Protein AF-A0AAD6MNW0-F1 (afdb_monomer)

Nearest PDB structures (foldseek):
  6gsn-assembly1_m  TM=2.493E-01  e=7.264E+00  Saccharomyces cerevisiae S288C
  6zce-assembly1_m  TM=2.586E-01  e=9.279E+00  Saccharomyces cerevisiae S288C

Secondary structure (DSSP, 8-state):
--S-EEEEEEEETTTTEEEEEEEEE---SHHHHHHHHTT----SEEEEEEEEEEE-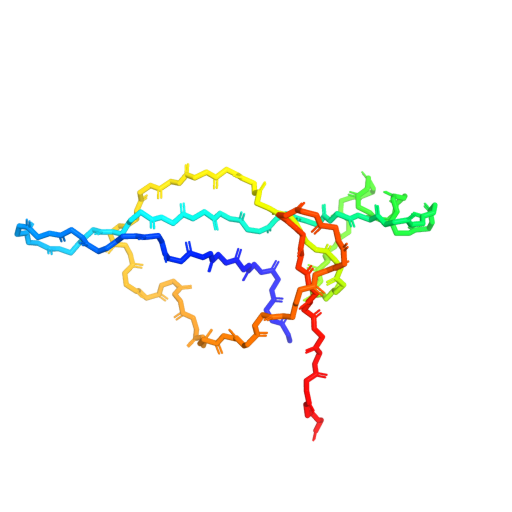-GGG-----PPEE-SSTTEEEE-----

Solvent-accessible surface area (backbone atoms only — not comparable to full-atom values): 5234 Å² total; per-residue (Å²): 127,63,71,77,51,66,48,81,77,44,81,46,76,91,72,69,38,31,37,33,30,33,51,34,82,44,63,91,48,73,66,52,40,52,42,52,71,73,66,50,90,61,59,61,49,42,26,27,77,51,65,68,47,77,46,66,66,75,83,78,65,88,74,93,76,85,79,40,79,49,87,50,90,77,30,28,34,42,73,88,89,78,133

Organism: NCBI:txid444605

Structure (mmCIF, N/CA/C/O backbone):
data_AF-A0AAD6MNW0-F1
#
_entry.id   AF-A0AAD6MNW0-F1
#
loop_
_atom_site.group_PDB
_atom_site.id
_atom_site.type_symbol
_atom_site.label_atom_id
_atom_site.label_alt_id
_atom_site.label_comp_id
_atom_site.label_asym_id
_atom_site.label_entity_id
_atom_site.label_seq_id
_atom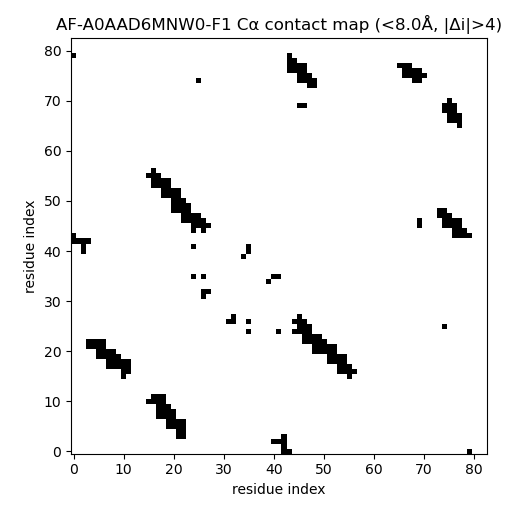_site.pdbx_PDB_ins_code
_atom_site.Cartn_x
_atom_site.Cartn_y
_atom_site.Cartn_z
_atom_site.occupancy
_atom_site.B_iso_or_equiv
_atom_site.auth_seq_id
_atom_site.auth_comp_id
_atom_site.auth_asym_id
_atom_site.auth_atom_id
_atom_site.pdbx_PDB_model_num
ATOM 1 N N . MET A 1 1 ? -8.489 -2.355 -12.452 1.00 79.44 1 MET A N 1
ATOM 2 C CA . MET A 1 1 ? -7.549 -2.627 -11.344 1.00 79.44 1 MET A CA 1
ATOM 3 C C . MET A 1 1 ? -7.573 -1.449 -10.375 1.00 79.44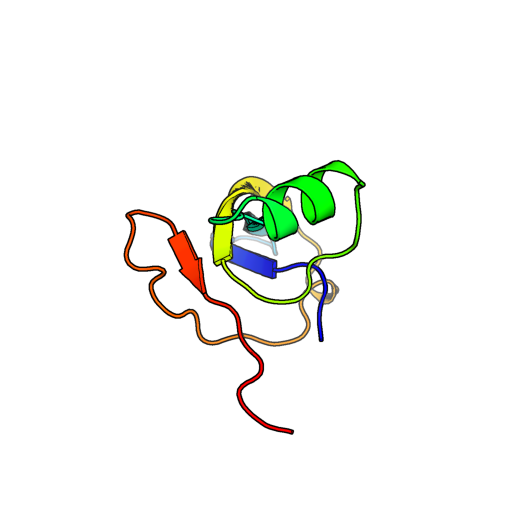 1 MET A C 1
ATOM 5 O O . MET A 1 1 ? -7.527 -0.321 -10.865 1.00 79.44 1 MET A O 1
ATOM 9 N N . PRO A 1 2 ? -7.744 -1.663 -9.057 1.00 85.44 2 PRO A N 1
ATOM 10 C CA . PRO A 1 2 ? -7.707 -0.584 -8.069 1.00 85.44 2 PRO A CA 1
ATOM 11 C C . PRO A 1 2 ? -6.381 0.187 -8.118 1.00 85.44 2 PRO A C 1
ATOM 13 O O . PRO A 1 2 ? -5.346 -0.377 -8.452 1.00 85.44 2 PRO A O 1
ATOM 16 N N . ARG A 1 3 ? -6.419 1.485 -7.801 1.00 89.50 3 ARG A N 1
ATOM 17 C CA . ARG A 1 3 ? -5.221 2.353 -7.756 1.00 89.50 3 ARG A CA 1
ATOM 18 C C . ARG A 1 3 ? -4.678 2.566 -6.345 1.00 89.50 3 ARG A C 1
ATOM 20 O O . ARG A 1 3 ? -3.609 3.130 -6.178 1.00 89.50 3 ARG A O 1
ATOM 27 N N . PHE A 1 4 ? -5.441 2.153 -5.339 1.00 91.00 4 PHE A N 1
ATOM 28 C CA . PHE A 1 4 ? -5.099 2.334 -3.939 1.00 91.00 4 PHE A CA 1
ATOM 29 C C . PHE A 1 4 ? -5.252 1.011 -3.219 1.00 91.00 4 PHE A C 1
ATOM 31 O O . PHE A 1 4 ? -6.282 0.343 -3.341 1.00 91.00 4 PHE A O 1
ATOM 38 N N . TYR A 1 5 ? -4.236 0.678 -2.439 1.00 93.19 5 TYR A N 1
ATOM 39 C CA . TYR A 1 5 ? -4.215 -0.508 -1.609 1.00 93.19 5 TYR A CA 1
ATOM 40 C C . TYR A 1 5 ? -3.833 -0.104 -0.193 1.00 93.19 5 TYR A C 1
ATOM 42 O O . TYR A 1 5 ? -3.025 0.800 0.021 1.00 93.19 5 TYR A O 1
ATOM 50 N N . ALA A 1 6 ? -4.440 -0.762 0.784 1.00 94.06 6 ALA A N 1
ATOM 51 C CA . ALA A 1 6 ? -4.145 -0.539 2.186 1.00 94.06 6 ALA A CA 1
ATOM 52 C C . ALA A 1 6 ? -4.223 -1.862 2.935 1.00 94.06 6 ALA A C 1
ATOM 54 O O . ALA A 1 6 ? -5.081 -2.699 2.653 1.00 94.06 6 ALA A O 1
ATOM 55 N N . GLN A 1 7 ? -3.355 -2.022 3.923 1.00 92.69 7 GLN A N 1
ATOM 56 C CA . GLN A 1 7 ? -3.446 -3.107 4.881 1.00 92.69 7 GLN A CA 1
ATOM 57 C C . GLN A 1 7 ? -4.252 -2.650 6.092 1.00 92.69 7 GLN A C 1
ATOM 59 O O . GLN A 1 7 ? -3.938 -1.633 6.709 1.00 92.69 7 GLN A O 1
ATOM 64 N N . ILE A 1 8 ? -5.258 -3.433 6.472 1.00 93.12 8 ILE A N 1
ATOM 65 C CA . ILE A 1 8 ? -5.951 -3.256 7.748 1.00 93.12 8 ILE A CA 1
ATOM 66 C C . ILE A 1 8 ? -5.065 -3.854 8.845 1.00 93.12 8 ILE A C 1
ATOM 68 O O . ILE A 1 8 ? -4.836 -5.060 8.870 1.00 93.12 8 ILE A O 1
ATOM 72 N N . LYS A 1 9 ? -4.548 -3.010 9.743 1.00 93.25 9 LYS A N 1
ATOM 73 C CA . LYS A 1 9 ? -3.704 -3.421 10.878 1.00 93.25 9 LYS A CA 1
ATOM 74 C C . LYS A 1 9 ? -4.534 -3.820 12.091 1.00 93.25 9 LYS A C 1
ATOM 76 O O . LYS A 1 9 ? -4.188 -4.766 12.791 1.00 93.25 9 LYS A O 1
ATOM 81 N N . LYS A 1 10 ? -5.602 -3.069 12.372 1.00 93.44 10 LYS A N 1
ATOM 82 C CA . LYS A 1 10 ? -6.422 -3.267 13.569 1.00 93.44 10 LYS A CA 1
ATOM 83 C C . LYS A 1 10 ? -7.853 -2.799 13.348 1.00 93.44 10 LYS A C 1
ATOM 85 O O . LYS A 1 10 ? -8.076 -1.758 12.736 1.00 93.44 10 LYS A O 1
ATOM 90 N N . VAL A 1 11 ? -8.799 -3.541 13.915 1.00 92.50 11 VAL A N 1
ATOM 91 C CA . VAL A 1 11 ? -10.202 -3.138 14.064 1.00 92.50 11 VAL A CA 1
ATOM 92 C C . VAL A 1 11 ? -10.433 -2.805 15.537 1.00 92.50 11 VAL A C 1
ATOM 94 O O . VAL A 1 11 ? -10.061 -3.592 16.406 1.00 92.50 11 VAL A O 1
ATOM 97 N N . MET A 1 12 ? -10.982 -1.628 15.831 1.00 91.56 12 MET A N 1
ATOM 98 C CA . MET A 1 12 ? -11.206 -1.148 17.200 1.00 91.56 12 MET A CA 1
ATOM 99 C C . MET A 1 12 ? -12.695 -1.147 17.560 1.00 91.56 12 MET A C 1
ATOM 101 O O . MET A 1 12 ? -13.535 -0.862 16.710 1.00 91.56 12 MET A O 1
ATOM 105 N N . SER A 1 13 ? -12.990 -1.425 18.835 1.00 87.12 13 SER A N 1
ATOM 106 C CA . SER A 1 13 ? -14.332 -1.451 19.439 1.00 87.12 13 SER A CA 1
ATOM 107 C C . SER A 1 13 ? -14.306 -0.824 20.849 1.00 87.12 13 SER A C 1
ATOM 109 O O . SER A 1 13 ? -13.283 -0.981 21.522 1.00 87.12 13 SER A O 1
ATOM 111 N N . PRO A 1 14 ? -15.389 -0.183 21.345 1.00 86.50 14 PRO A N 1
ATOM 112 C CA . PRO A 1 14 ? -16.727 -0.074 20.746 1.00 86.50 14 PRO A CA 1
ATOM 113 C C . PRO A 1 14 ? -16.790 0.915 19.569 1.00 86.50 14 PRO A C 1
ATOM 115 O O . PRO A 1 14 ? -16.005 1.854 19.489 1.00 86.50 14 PRO A O 1
ATOM 118 N N . GLY A 1 15 ? -17.730 0.693 18.646 1.00 85.00 15 GLY A N 1
ATOM 119 C CA . GLY A 1 15 ? -17.837 1.438 17.384 1.00 85.00 15 GLY A CA 1
ATOM 120 C C . GLY A 1 15 ? -17.107 0.763 16.216 1.00 85.00 15 GLY A C 1
ATOM 121 O O . GLY A 1 15 ? -16.651 -0.372 16.337 1.00 85.00 15 GLY A O 1
ATOM 122 N N . PHE A 1 16 ? -17.036 1.446 15.069 1.00 87.25 16 PHE A N 1
ATOM 123 C CA . PHE A 1 16 ? -16.278 0.989 13.903 1.00 87.25 16 PHE A CA 1
ATOM 124 C C . PHE A 1 16 ? -15.164 1.985 13.590 1.00 87.25 16 PHE A C 1
ATOM 126 O O . PHE A 1 16 ? -15.427 3.089 13.116 1.00 87.25 16 PHE A O 1
ATOM 133 N N . ASN A 1 17 ? -13.923 1.587 13.853 1.00 92.38 17 ASN A N 1
ATOM 134 C CA . ASN A 1 17 ? -12.748 2.355 13.469 1.00 92.38 17 ASN A CA 1
ATOM 135 C C . ASN A 1 17 ? -11.602 1.398 13.125 1.00 92.38 17 ASN A C 1
ATOM 137 O O . ASN A 1 17 ? -11.338 0.431 13.845 1.00 92.38 17 ASN A O 1
ATOM 141 N N . LEU A 1 18 ? -10.940 1.660 12.007 1.00 94.31 18 LEU A N 1
ATOM 142 C CA . LEU A 1 18 ? -9.856 0.857 11.473 1.00 94.31 18 LEU A CA 1
ATOM 143 C C . LEU A 1 18 ? -8.550 1.622 11.561 1.00 94.31 18 LEU A C 1
ATOM 145 O O . LEU A 1 18 ? -8.475 2.768 11.131 1.00 94.31 18 LEU A O 1
ATOM 149 N N . GLN A 1 19 ? -7.500 0.957 12.020 1.00 95.25 19 GLN A N 1
ATOM 150 C CA . GLN A 1 19 ? -6.138 1.382 11.741 1.00 95.25 19 GLN A CA 1
ATOM 151 C C . GLN A 1 19 ? -5.707 0.732 10.428 1.00 95.25 19 GLN A C 1
ATOM 153 O O . GLN A 1 19 ? -5.649 -0.497 10.338 1.00 95.25 19 GLN A O 1
ATOM 158 N N . ILE A 1 20 ? -5.406 1.547 9.422 1.00 95.31 20 ILE A N 1
ATOM 159 C CA . ILE A 1 20 ? -4.919 1.087 8.122 1.00 95.31 20 ILE A CA 1
ATOM 160 C C . ILE A 1 20 ? -3.538 1.660 7.828 1.00 95.31 20 ILE A C 1
ATOM 162 O O . ILE A 1 20 ? -3.200 2.749 8.290 1.00 95.31 20 ILE A O 1
ATOM 166 N N . THR A 1 21 ? -2.759 0.947 7.025 1.00 95.19 21 THR A N 1
ATOM 167 C CA . THR A 1 21 ? -1.494 1.421 6.460 1.00 95.19 21 THR A CA 1
ATOM 168 C C . THR A 1 21 ? -1.607 1.394 4.947 1.00 95.19 21 THR A C 1
ATOM 170 O O . THR A 1 21 ? -1.879 0.339 4.375 1.00 95.19 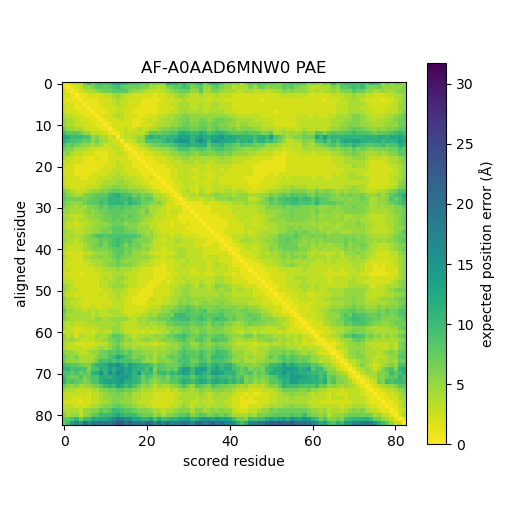21 THR A O 1
ATOM 173 N N . TRP A 1 22 ? -1.428 2.543 4.299 1.00 95.00 22 TRP A N 1
ATOM 174 C CA . TRP A 1 22 ? -1.421 2.628 2.842 1.00 95.00 22 TRP A CA 1
ATOM 175 C C . TRP A 1 22 ? -0.224 1.889 2.259 1.00 95.00 22 TRP A C 1
ATOM 177 O O . TRP A 1 22 ? 0.840 1.829 2.875 1.00 95.00 22 TRP A O 1
ATOM 187 N N . LEU A 1 23 ? -0.409 1.329 1.070 1.00 93.62 23 LEU A N 1
ATOM 188 C CA . LEU A 1 23 ? 0.670 0.795 0.260 1.00 93.62 23 LEU A CA 1
ATOM 189 C C . LEU A 1 23 ? 1.050 1.837 -0.789 1.00 93.62 23 LEU A C 1
ATOM 191 O O . LEU A 1 23 ? 0.207 2.290 -1.561 1.00 93.62 23 LEU A O 1
ATOM 195 N N . GLU A 1 24 ? 2.321 2.214 -0.792 1.00 93.88 24 GLU A N 1
ATOM 196 C CA . GLU A 1 24 ? 2.896 3.188 -1.717 1.00 93.88 24 GLU A CA 1
ATOM 197 C C . GLU A 1 24 ? 3.770 2.463 -2.733 1.00 93.88 24 GLU A C 1
ATOM 199 O O . GLU A 1 24 ? 4.447 1.492 -2.384 1.00 93.88 24 GLU A O 1
ATOM 204 N N . ALA A 1 25 ? 3.745 2.924 -3.986 1.00 93.12 25 ALA A N 1
ATOM 205 C CA . ALA A 1 25 ? 4.572 2.358 -5.043 1.00 93.12 25 ALA A CA 1
ATOM 206 C C . ALA A 1 25 ? 6.054 2.406 -4.638 1.00 93.12 25 ALA A C 1
ATOM 208 O O . ALA A 1 25 ? 6.549 3.412 -4.123 1.00 93.12 25 ALA A O 1
ATOM 209 N N . HIS A 1 26 ? 6.752 1.296 -4.851 1.00 92.19 26 HIS A N 1
ATOM 210 C CA . HIS A 1 26 ? 8.169 1.157 -4.565 1.00 92.19 26 HIS A CA 1
ATOM 211 C C . HIS A 1 26 ? 8.885 0.662 -5.826 1.00 92.19 26 HIS A C 1
ATOM 213 O O . HIS A 1 26 ? 9.084 -0.545 -5.962 1.00 92.19 26 HIS A O 1
ATOM 219 N N . PRO A 1 27 ? 9.203 1.581 -6.757 1.00 90.38 27 PRO A N 1
ATOM 220 C CA . PRO A 1 27 ? 9.829 1.238 -8.030 1.00 90.38 27 PRO A CA 1
ATOM 221 C C . PRO A 1 27 ? 11.226 0.645 -7.804 1.00 90.38 27 PRO A C 1
ATOM 223 O O . PRO A 1 27 ? 11.959 1.122 -6.933 1.00 90.38 27 PRO A O 1
ATOM 226 N N . ASP A 1 28 ? 11.576 -0.391 -8.571 1.00 85.31 28 ASP A N 1
ATOM 227 C CA . ASP A 1 28 ? 12.893 -1.051 -8.524 1.00 85.31 28 ASP A CA 1
ATOM 228 C C . ASP A 1 28 ? 13.806 -0.641 -9.692 1.00 85.31 28 ASP A C 1
ATOM 230 O O . ASP A 1 28 ? 15.030 -0.722 -9.574 1.00 85.31 28 ASP A O 1
ATOM 234 N N . ASP A 1 29 ? 13.227 -0.190 -10.804 1.00 88.25 29 ASP A N 1
ATOM 235 C CA . ASP A 1 29 ? 13.933 0.220 -12.014 1.00 88.25 29 ASP A CA 1
ATOM 236 C C . ASP A 1 29 ? 13.716 1.704 -12.346 1.00 88.25 29 ASP A C 1
ATOM 238 O O . ASP A 1 29 ? 12.881 2.401 -11.765 1.00 88.25 29 ASP A O 1
ATOM 242 N N . HIS A 1 30 ? 14.564 2.211 -13.244 1.00 90.75 30 HIS A N 1
ATOM 243 C CA . HIS A 1 30 ? 14.609 3.628 -13.599 1.00 90.75 30 HIS A CA 1
ATOM 244 C C . HIS A 1 30 ? 13.307 4.105 -14.254 1.00 90.75 30 HIS A C 1
ATOM 246 O O . HIS A 1 30 ? 12.849 5.211 -13.968 1.00 90.75 30 HIS A O 1
ATOM 252 N N . ASP A 1 31 ? 12.706 3.274 -15.102 1.00 89.44 31 ASP A N 1
ATOM 253 C CA . ASP A 1 31 ? 11.495 3.638 -15.834 1.00 89.44 31 ASP A CA 1
ATOM 254 C C . ASP A 1 31 ? 10.292 3.712 -14.887 1.00 89.44 31 ASP A C 1
ATOM 256 O O . ASP A 1 31 ? 9.561 4.705 -14.907 1.00 89.44 31 ASP A O 1
ATOM 260 N N . ASP A 1 32 ? 10.144 2.742 -13.979 1.00 87.12 32 ASP A N 1
ATOM 261 C CA . ASP A 1 32 ? 9.131 2.786 -12.923 1.00 87.12 32 ASP A CA 1
ATOM 262 C C . ASP A 1 32 ? 9.342 3.979 -11.975 1.00 87.12 32 ASP A C 1
ATOM 264 O O . ASP A 1 32 ? 8.380 4.584 -11.488 1.00 87.12 32 ASP A O 1
ATOM 268 N N . PHE A 1 33 ? 10.596 4.351 -11.700 1.00 91.44 33 PHE A N 1
ATOM 269 C CA . PHE A 1 33 ? 10.900 5.513 -10.870 1.00 91.44 33 PHE A CA 1
ATOM 270 C C . PHE A 1 33 ? 10.458 6.819 -11.530 1.00 91.44 33 PHE A C 1
ATOM 272 O O . PHE A 1 33 ? 9.754 7.609 -10.893 1.00 91.44 33 PHE A O 1
ATOM 279 N N . GLU A 1 34 ? 10.824 7.044 -12.794 1.00 94.06 34 GLU A N 1
ATOM 280 C CA . GLU A 1 34 ? 10.373 8.225 -13.533 1.00 94.06 34 GLU A CA 1
ATOM 281 C C . GLU A 1 34 ? 8.843 8.212 -13.685 1.00 94.06 34 GLU A C 1
ATOM 283 O O . GLU A 1 34 ? 8.210 9.243 -13.480 1.00 94.06 34 GLU A O 1
ATOM 288 N N . TRP A 1 35 ? 8.213 7.049 -13.890 1.00 92.50 35 TRP A N 1
ATOM 289 C CA . TRP A 1 35 ? 6.751 6.918 -13.920 1.00 92.50 35 TRP A CA 1
ATOM 290 C C . TRP A 1 35 ? 6.085 7.425 -12.634 1.00 92.50 35 TRP A C 1
ATOM 292 O O . TRP A 1 35 ? 5.141 8.219 -12.674 1.00 92.50 35 TRP A O 1
ATOM 302 N N . VAL A 1 36 ? 6.587 6.992 -11.473 1.00 91.38 36 VAL A N 1
ATOM 303 C CA . VAL A 1 36 ? 6.083 7.427 -10.160 1.00 91.38 36 VAL A CA 1
ATOM 304 C C . VAL A 1 36 ? 6.359 8.913 -9.927 1.00 91.38 36 VAL A C 1
ATOM 306 O O . VAL A 1 36 ? 5.498 9.624 -9.405 1.00 91.38 36 VAL A O 1
ATOM 309 N N . LYS A 1 37 ? 7.542 9.393 -10.313 1.00 91.94 37 LYS A N 1
ATOM 310 C CA . LYS A 1 37 ? 7.967 10.791 -10.162 1.00 91.94 37 LYS A CA 1
ATOM 311 C C . LYS A 1 37 ? 7.125 11.751 -11.002 1.00 91.94 37 LYS A C 1
ATOM 313 O O . LYS A 1 37 ? 6.773 12.819 -10.509 1.00 91.94 37 LYS A O 1
ATOM 318 N N . GLU A 1 38 ? 6.733 11.345 -12.206 1.00 94.50 38 GLU A N 1
ATOM 319 C CA . GLU A 1 38 ? 5.791 12.074 -13.067 1.00 94.50 38 GLU A CA 1
ATOM 320 C C . GLU A 1 38 ? 4.340 12.026 -12.539 1.00 94.50 38 GLU A C 1
ATOM 322 O O . GLU A 1 38 ? 3.421 12.580 -13.143 1.00 94.50 38 GLU A O 1
ATOM 327 N N . GLY A 1 39 ? 4.100 11.376 -11.394 1.00 89.69 39 GLY A N 1
ATOM 328 C CA . GLY A 1 39 ? 2.787 11.309 -10.752 1.00 89.69 39 GLY A CA 1
ATOM 329 C C . GLY A 1 39 ? 1.790 10.428 -11.504 1.00 89.69 39 GLY A C 1
ATOM 330 O O . GLY A 1 39 ? 0.576 10.554 -11.307 1.00 89.69 39 GLY A O 1
ATOM 331 N N . LEU A 1 40 ? 2.279 9.541 -12.372 1.00 90.19 40 LEU A N 1
ATOM 332 C CA . LEU A 1 40 ? 1.428 8.643 -13.136 1.00 90.19 40 LEU A CA 1
ATOM 333 C C . LEU A 1 40 ? 0.836 7.558 -12.220 1.00 90.19 40 LEU A C 1
ATOM 335 O O . LEU A 1 40 ? 1.468 7.110 -11.259 1.00 90.19 40 LEU A O 1
ATOM 339 N N . PRO A 1 41 ? -0.407 7.115 -12.481 1.00 88.25 41 PRO A N 1
ATOM 340 C CA . PRO A 1 41 ? -1.069 6.148 -11.621 1.00 88.25 41 PRO A CA 1
ATOM 341 C C . PRO A 1 41 ? -0.373 4.785 -11.686 1.00 88.25 41 PRO A C 1
ATOM 343 O O . PRO A 1 41 ? -0.193 4.222 -12.765 1.00 88.25 41 PRO A O 1
ATOM 346 N N . VAL A 1 42 ? -0.073 4.218 -10.516 1.00 91.44 42 VAL A N 1
ATOM 347 C CA . VAL A 1 42 ? 0.473 2.861 -10.372 1.00 91.44 42 VAL A CA 1
ATOM 348 C C . VAL A 1 42 ? -0.609 1.943 -9.817 1.00 91.44 42 VAL A C 1
ATOM 350 O O . VAL A 1 42 ? -1.062 2.102 -8.686 1.00 91.44 42 VAL A O 1
ATOM 353 N N . ALA A 1 43 ? -1.063 0.995 -10.636 1.00 89.50 43 ALA A N 1
ATOM 354 C CA . ALA A 1 43 ? -2.114 0.046 -10.258 1.00 89.50 43 ALA A CA 1
ATOM 355 C C . ALA A 1 43 ? -1.572 -1.339 -9.866 1.00 89.50 43 ALA A C 1
ATOM 357 O O . ALA A 1 43 ? -2.259 -2.076 -9.160 1.00 89.50 43 ALA A O 1
ATOM 358 N N . CYS A 1 44 ? -0.366 -1.688 -10.313 1.00 90.38 44 CYS A N 1
ATOM 359 C CA . CYS A 1 44 ? 0.309 -2.963 -10.078 1.00 90.38 44 CYS A CA 1
ATOM 360 C C . CYS A 1 44 ? 1.815 -2.751 -9.926 1.00 90.38 44 CYS A C 1
ATOM 362 O O . CYS A 1 44 ? 2.318 -1.682 -10.257 1.00 90.38 44 CYS A O 1
ATOM 364 N N . GLY A 1 45 ? 2.521 -3.782 -9.472 1.00 90.75 45 GLY A N 1
ATOM 365 C CA . GLY A 1 45 ? 3.968 -3.753 -9.289 1.00 90.75 45 GLY A CA 1
ATOM 366 C C . GLY A 1 45 ? 4.354 -3.938 -7.830 1.00 90.75 45 GLY A C 1
ATOM 367 O O . GLY A 1 45 ? 3.656 -4.622 -7.070 1.00 90.75 45 GLY A O 1
ATOM 368 N N . LYS A 1 46 ? 5.489 -3.353 -7.451 1.00 92.50 46 LYS A N 1
ATOM 369 C CA . LYS A 1 46 ? 6.026 -3.440 -6.097 1.00 92.50 46 LYS A CA 1
ATOM 370 C C . LYS A 1 46 ? 5.574 -2.258 -5.248 1.00 92.50 46 LYS A C 1
ATOM 372 O O . LYS A 1 46 ? 5.548 -1.111 -5.687 1.00 92.50 46 LYS A O 1
ATOM 377 N N . PHE A 1 47 ? 5.225 -2.560 -4.009 1.00 93.31 47 PHE A N 1
ATOM 378 C CA . PHE A 1 47 ? 4.735 -1.614 -3.025 1.00 93.31 47 PHE A CA 1
ATOM 379 C C . PHE A 1 47 ? 5.460 -1.802 -1.697 1.00 93.31 47 PHE A C 1
ATOM 381 O O . PHE A 1 47 ? 5.963 -2.884 -1.389 1.00 93.31 47 PHE A O 1
ATOM 388 N N . LYS A 1 48 ? 5.464 -0.753 -0.882 1.00 93.62 48 LYS A N 1
ATOM 389 C CA . LYS A 1 48 ? 5.921 -0.775 0.510 1.00 93.62 48 LYS A CA 1
ATOM 390 C C . LYS A 1 48 ? 4.873 -0.149 1.420 1.00 93.62 48 LYS A C 1
ATOM 392 O O . LYS A 1 48 ? 3.977 0.557 0.953 1.00 93.62 48 LYS A O 1
ATOM 397 N N . TYR A 1 49 ? 4.997 -0.373 2.724 1.00 93.00 49 TYR A N 1
ATOM 398 C CA . TYR A 1 49 ? 4.184 0.365 3.686 1.00 93.00 49 TYR A CA 1
ATOM 399 C C . TYR A 1 49 ? 4.500 1.860 3.635 1.00 93.00 49 TYR A C 1
ATOM 401 O O . TYR A 1 49 ? 5.645 2.277 3.804 1.00 93.00 49 TYR A O 1
ATOM 409 N N . GLY A 1 50 ? 3.454 2.647 3.425 1.00 93.69 50 GLY A N 1
ATOM 410 C CA . GLY A 1 50 ? 3.463 4.094 3.509 1.00 93.69 50 GLY A CA 1
ATOM 411 C C . GLY A 1 50 ? 2.830 4.586 4.804 1.00 93.69 50 GLY A C 1
ATOM 412 O O . GLY A 1 50 ? 2.980 4.006 5.887 1.00 93.69 50 GLY A O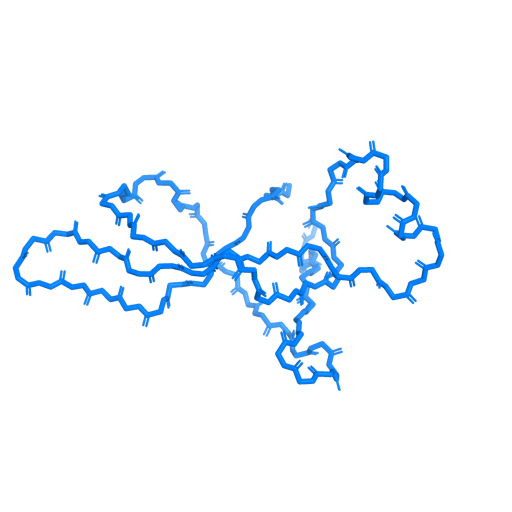 1
ATOM 413 N N . LYS A 1 51 ? 2.072 5.677 4.692 1.00 94.69 51 LYS A N 1
ATOM 414 C CA . LYS A 1 51 ? 1.426 6.312 5.844 1.00 94.69 51 LYS A CA 1
ATOM 415 C C . LYS A 1 51 ? 0.344 5.430 6.476 1.00 94.69 51 LYS A C 1
ATOM 417 O O . LYS A 1 51 ? -0.509 4.860 5.796 1.00 94.69 51 LYS A O 1
ATOM 422 N N . SER A 1 52 ? 0.328 5.397 7.808 1.00 95.50 52 SER A N 1
ATOM 423 C CA . SER A 1 52 ? -0.781 4.827 8.576 1.00 95.50 52 SER A CA 1
ATOM 424 C C . SER A 1 52 ? -1.817 5.884 8.942 1.00 95.50 52 SER A C 1
ATOM 426 O O . SER A 1 52 ? -1.475 7.032 9.232 1.00 95.50 52 SER A O 1
ATOM 428 N N . GLN A 1 53 ? -3.087 5.497 8.945 1.00 95.38 53 GLN A N 1
ATOM 429 C CA . GLN A 1 53 ? -4.194 6.365 9.325 1.00 95.38 53 GLN A CA 1
ATOM 430 C C . GLN A 1 53 ? -5.327 5.588 9.988 1.00 95.38 53 GLN A C 1
ATOM 432 O O . GLN A 1 53 ? -5.454 4.374 9.824 1.00 95.38 53 GLN A O 1
ATOM 437 N N . TYR A 1 54 ? -6.177 6.322 10.700 1.00 94.50 54 TYR A N 1
ATOM 438 C CA . TYR A 1 54 ? -7.448 5.807 11.185 1.00 94.50 54 TYR A CA 1
ATOM 439 C C . TYR A 1 54 ? -8.557 6.084 10.167 1.00 94.50 54 TYR A C 1
ATOM 441 O O . TYR A 1 54 ? -8.537 7.112 9.488 1.00 94.50 54 TYR A O 1
ATOM 449 N N . SER A 1 55 ? -9.503 5.159 10.036 1.00 92.69 55 SER A N 1
ATOM 450 C CA . SER A 1 55 ? -10.659 5.295 9.154 1.00 92.69 55 SER A CA 1
ATOM 451 C C . SER A 1 55 ? -11.886 4.632 9.764 1.00 92.69 55 SER A C 1
ATOM 453 O O . SER A 1 55 ? -11.892 3.439 10.057 1.00 92.69 55 SER A O 1
ATOM 455 N N . ASP A 1 56 ? -12.959 5.397 9.889 1.00 91.62 56 ASP A N 1
ATOM 456 C CA . ASP A 1 56 ? -14.307 4.939 10.226 1.00 91.62 56 ASP A CA 1
ATOM 457 C C . ASP A 1 56 ? -15.127 4.570 8.970 1.00 91.62 56 ASP A C 1
ATOM 459 O O . ASP A 1 56 ? -16.242 4.047 9.049 1.00 91.62 56 ASP A O 1
ATOM 463 N N . LYS A 1 57 ? -14.567 4.796 7.774 1.00 89.06 57 LYS A N 1
ATOM 464 C CA . LYS A 1 57 ? -15.264 4.595 6.501 1.00 89.06 57 LYS A CA 1
ATOM 465 C C . LYS A 1 57 ? -15.211 3.136 6.062 1.00 89.06 57 LYS A C 1
ATOM 467 O O . LYS A 1 57 ? -14.282 2.709 5.385 1.00 89.06 57 LYS A O 1
ATOM 472 N N . ARG A 1 58 ? -16.269 2.380 6.362 1.00 83.75 58 ARG A N 1
ATOM 473 C CA . ARG A 1 58 ? -16.449 0.988 5.892 1.00 83.75 58 ARG A CA 1
ATOM 474 C C . ARG A 1 58 ? -16.447 0.834 4.376 1.00 83.75 58 ARG A C 1
ATOM 476 O O . ARG A 1 58 ? -15.904 -0.131 3.859 1.00 83.75 58 ARG A O 1
ATOM 483 N N . LEU A 1 59 ? -17.066 1.777 3.673 1.00 88.69 59 LEU A N 1
ATOM 484 C CA . LEU A 1 59 ? -17.372 1.641 2.246 1.00 88.69 59 LEU A CA 1
ATOM 485 C C . LEU A 1 59 ? -16.193 1.985 1.322 1.00 88.69 59 LEU A C 1
ATOM 487 O O . LEU A 1 59 ? -16.353 1.973 0.109 1.00 88.69 59 LEU A O 1
ATOM 491 N N . MET A 1 60 ? -15.017 2.311 1.872 1.00 89.38 60 MET A N 1
ATOM 492 C CA . MET A 1 60 ? -13.840 2.635 1.058 1.00 89.38 60 MET A CA 1
ATOM 493 C C . MET A 1 60 ? -13.084 1.397 0.551 1.00 89.38 60 MET A C 1
ATOM 495 O O . MET A 1 60 ? -12.251 1.519 -0.344 1.00 89.38 60 MET A O 1
ATOM 499 N N . PHE A 1 61 ? -13.341 0.220 1.128 1.00 90.12 61 PHE A N 1
ATOM 500 C CA . PHE A 1 61 ? -12.704 -1.032 0.724 1.00 90.12 61 PHE A CA 1
ATOM 501 C C . PHE A 1 61 ? -13.543 -1.714 -0.349 1.00 90.12 61 PHE A C 1
ATOM 503 O O . PHE A 1 61 ? -14.767 -1.751 -0.253 1.00 90.12 61 PHE A O 1
ATOM 510 N N . SER A 1 62 ? -12.876 -2.258 -1.364 1.00 88.56 62 SER A N 1
ATOM 511 C CA . SER A 1 62 ? -13.546 -2.962 -2.458 1.00 88.56 62 SER A CA 1
ATOM 512 C C . SER A 1 62 ? -13.433 -4.474 -2.286 1.00 88.56 62 SER A C 1
ATOM 514 O O . SER A 1 62 ? -14.428 -5.139 -2.029 1.00 88.56 62 SER A O 1
ATOM 516 N N . HIS A 1 63 ? -12.217 -5.011 -2.380 1.00 86.94 63 HIS A N 1
ATOM 517 C CA . HIS A 1 63 ? -11.956 -6.445 -2.319 1.00 86.94 63 HIS A CA 1
ATOM 518 C C . HIS A 1 63 ? -10.666 -6.715 -1.543 1.00 86.94 63 HIS A C 1
ATOM 520 O O . HIS A 1 63 ? -9.719 -5.927 -1.654 1.00 86.94 63 HIS A O 1
ATOM 526 N N . PRO A 1 64 ? -10.599 -7.817 -0.778 1.00 88.44 64 PRO A N 1
ATOM 527 C CA . PRO A 1 64 ? -9.327 -8.315 -0.288 1.00 88.44 64 PRO A CA 1
ATOM 528 C C . PRO A 1 64 ? -8.472 -8.754 -1.479 1.00 88.44 64 PRO A C 1
ATOM 530 O O . PRO A 1 64 ? -8.982 -9.287 -2.465 1.00 88.44 64 PRO A O 1
ATOM 533 N N . ILE A 1 65 ? -7.172 -8.519 -1.376 1.00 87.00 65 ILE A N 1
ATOM 534 C CA . ILE A 1 65 ? -6.191 -9.024 -2.329 1.00 87.00 65 ILE A CA 1
ATOM 535 C C . ILE A 1 65 ? -5.215 -9.923 -1.591 1.00 87.00 65 ILE A C 1
ATOM 537 O O . ILE A 1 65 ? -4.905 -9.691 -0.421 1.00 87.00 65 ILE A O 1
ATOM 541 N N . ASP A 1 66 ? -4.718 -10.927 -2.294 1.00 81.94 66 ASP A N 1
ATOM 542 C CA . ASP A 1 66 ? -3.600 -11.717 -1.816 1.00 81.94 66 ASP A CA 1
ATOM 543 C C . ASP A 1 66 ? -2.310 -10.949 -2.082 1.00 81.94 66 ASP A C 1
ATOM 545 O O . ASP A 1 66 ? -2.069 -10.469 -3.193 1.00 81.94 66 ASP A O 1
ATOM 549 N N . LEU A 1 67 ? -1.499 -10.820 -1.042 1.00 78.38 67 LEU A N 1
ATOM 550 C CA . LEU A 1 67 ? -0.260 -10.070 -1.084 1.00 78.38 67 LEU A CA 1
ATOM 551 C C . LEU A 1 67 ? 0.903 -11.044 -1.246 1.00 78.38 67 LEU A C 1
ATOM 553 O O . LEU A 1 67 ? 1.054 -11.966 -0.446 1.00 78.38 67 LEU A O 1
ATOM 557 N N . GLU A 1 68 ? 1.722 -10.839 -2.270 1.00 84.56 68 GLU A N 1
ATOM 558 C CA . GLU A 1 68 ? 2.931 -11.634 -2.476 1.00 84.56 68 GLU A CA 1
ATOM 559 C C . GLU A 1 68 ? 4.127 -10.915 -1.857 1.00 84.56 68 GLU A C 1
ATOM 561 O O . GLU A 1 68 ? 4.263 -9.696 -1.988 1.00 84.56 68 GLU A O 1
ATOM 566 N N . GLU A 1 69 ? 4.996 -11.651 -1.161 1.00 83.50 69 GLU A N 1
ATOM 567 C CA . GLU A 1 69 ? 6.213 -11.071 -0.595 1.00 83.50 69 GLU A CA 1
ATOM 568 C C . GLU A 1 69 ? 7.114 -10.536 -1.715 1.00 83.50 69 GLU A C 1
ATOM 570 O O . GLU A 1 69 ? 7.428 -11.219 -2.691 1.00 83.50 69 GLU A O 1
ATOM 575 N N . GLY A 1 70 ? 7.543 -9.281 -1.579 1.00 75.50 70 GLY A N 1
ATOM 576 C CA . GLY A 1 70 ? 8.306 -8.571 -2.603 1.00 75.50 70 GLY A CA 1
ATOM 577 C C . GLY A 1 70 ? 9.785 -8.952 -2.679 1.00 75.50 70 GLY A C 1
ATOM 578 O O . GLY A 1 70 ? 10.526 -8.328 -3.435 1.00 75.50 70 GLY A O 1
ATOM 579 N N . GLY A 1 71 ? 10.230 -9.952 -1.912 1.00 73.94 71 GLY A N 1
ATOM 580 C CA . GLY A 1 71 ? 11.626 -10.399 -1.818 1.00 73.94 71 GLY A CA 1
ATOM 581 C C . GLY A 1 71 ? 12.513 -9.534 -0.913 1.00 73.94 71 GLY A C 1
ATOM 582 O O . GLY A 1 71 ? 13.531 -10.013 -0.424 1.00 73.94 71 GLY A O 1
ATOM 583 N N . GLN A 1 72 ? 12.119 -8.287 -0.637 1.00 77.69 72 GLN A N 1
ATOM 584 C CA . GLN A 1 72 ? 12.748 -7.411 0.355 1.00 77.69 72 GLN A CA 1
ATOM 585 C C . GLN A 1 72 ? 11.832 -7.212 1.565 1.00 77.69 72 GLN A C 1
ATOM 587 O O . GLN A 1 72 ? 10.603 -7.279 1.457 1.00 77.69 72 GLN A O 1
ATOM 592 N N . ARG A 1 73 ? 12.437 -6.931 2.722 1.00 79.38 73 ARG A N 1
ATOM 593 C CA . ARG A 1 73 ? 11.715 -6.694 3.976 1.00 79.38 73 ARG A CA 1
ATOM 594 C C . ARG A 1 73 ? 10.684 -5.571 3.803 1.00 79.38 73 ARG A C 1
ATOM 596 O O . ARG A 1 73 ? 11.018 -4.520 3.267 1.00 79.38 73 ARG A O 1
ATOM 603 N N . ASP A 1 74 ? 9.455 -5.807 4.263 1.00 83.31 74 ASP A N 1
ATOM 604 C CA . ASP A 1 74 ? 8.343 -4.842 4.214 1.00 83.31 74 ASP A CA 1
ATOM 605 C C . ASP A 1 74 ? 7.934 -4.392 2.790 1.00 83.31 74 ASP A C 1
ATOM 607 O O . ASP A 1 74 ? 7.276 -3.361 2.621 1.00 83.31 74 ASP A O 1
ATOM 611 N N . THR A 1 75 ? 8.289 -5.178 1.764 1.00 90.50 75 THR A N 1
ATOM 612 C CA . THR A 1 75 ? 7.867 -4.955 0.373 1.00 90.50 75 THR A CA 1
ATOM 613 C C . THR A 1 75 ? 6.927 -6.047 -0.108 1.00 90.50 75 THR A C 1
ATOM 615 O O . THR A 1 75 ? 7.012 -7.203 0.313 1.00 90.50 75 THR A O 1
ATOM 618 N N . TYR A 1 76 ? 6.047 -5.678 -1.029 1.00 91.50 76 TYR A N 1
ATOM 619 C CA . TYR A 1 76 ? 4.981 -6.534 -1.519 1.00 91.50 76 TYR A CA 1
ATOM 620 C C . TYR A 1 76 ? 4.767 -6.364 -3.010 1.00 91.50 76 TYR A C 1
ATOM 622 O O . TYR A 1 76 ? 4.974 -5.280 -3.548 1.00 91.50 76 TYR A O 1
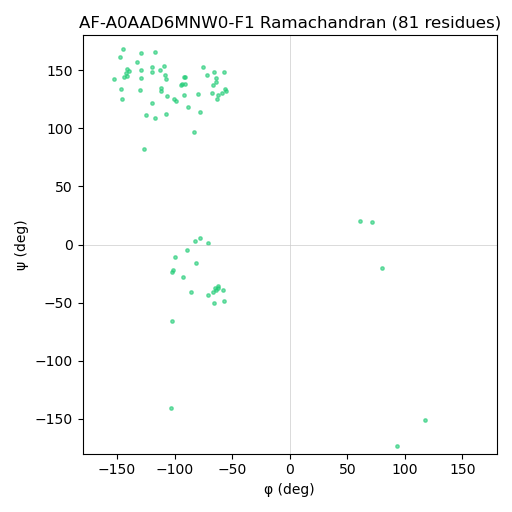ATOM 630 N N . LYS A 1 77 ? 4.310 -7.423 -3.668 1.00 91.44 77 LYS A N 1
ATOM 631 C CA . LYS A 1 77 ? 3.972 -7.429 -5.089 1.00 91.44 77 LYS A CA 1
ATOM 632 C C . LYS A 1 77 ? 2.469 -7.586 -5.262 1.00 91.44 77 LYS A C 1
ATOM 634 O O . LYS A 1 77 ? 1.847 -8.443 -4.635 1.00 91.44 77 LYS A O 1
ATOM 639 N N . ILE A 1 78 ? 1.892 -6.734 -6.105 1.00 91.31 78 ILE A N 1
ATOM 640 C CA . ILE A 1 78 ? 0.475 -6.765 -6.462 1.00 91.31 78 ILE A CA 1
ATOM 641 C C . ILE A 1 78 ? 0.381 -6.862 -7.980 1.00 91.31 78 ILE A C 1
ATOM 643 O O . ILE A 1 78 ? 0.690 -5.905 -8.693 1.00 91.31 78 ILE A O 1
ATOM 647 N N . PHE A 1 79 ? -0.083 -8.011 -8.465 1.00 88.62 79 PHE A N 1
ATOM 648 C CA . PHE A 1 79 ? -0.296 -8.273 -9.884 1.00 88.62 79 PHE A CA 1
ATOM 649 C C . PHE A 1 79 ? -1.704 -8.829 -10.136 1.00 88.62 79 PHE A C 1
ATOM 651 O O . PHE A 1 79 ? -2.276 -9.485 -9.259 1.00 88.62 79 PHE A O 1
ATOM 658 N N . PRO A 1 80 ? -2.300 -8.571 -11.315 1.00 85.75 80 PRO A N 1
ATOM 659 C CA . PRO A 1 80 ? -3.554 -9.206 -11.699 1.00 85.75 80 PRO A CA 1
ATOM 660 C C . PRO A 1 80 ? -3.388 -10.728 -11.715 1.00 85.75 80 PRO A C 1
ATOM 662 O O . PRO A 1 80 ? -2.451 -11.244 -12.316 1.00 85.75 80 PRO A O 1
ATOM 665 N N . ARG A 1 81 ? -4.309 -11.450 -11.072 1.00 80.31 81 ARG A N 1
ATOM 666 C CA . ARG A 1 81 ? -4.260 -12.923 -11.014 1.00 80.31 81 ARG A CA 1
ATOM 667 C C . ARG A 1 81 ? -5.061 -13.610 -12.115 1.00 80.31 81 ARG A C 1
ATOM 669 O O . ARG A 1 81 ? -4.762 -14.744 -12.471 1.00 80.31 81 ARG A O 1
ATOM 676 N N . LYS A 1 82 ? -6.108 -12.953 -12.614 1.00 75.94 82 LYS A N 1
ATOM 677 C CA . LYS A 1 82 ? -7.006 -13.469 -13.653 1.00 75.94 82 LYS A CA 1
ATOM 678 C C . LYS A 1 82 ? -7.410 -12.338 -14.595 1.00 75.94 82 LYS A C 1
ATOM 680 O O . LYS A 1 82 ? -7.515 -11.193 -14.148 1.00 75.94 82 LYS A O 1
ATOM 685 N N . GLY A 1 83 ? -7.614 -12.691 -15.861 1.00 57.25 83 GLY A N 1
ATOM 686 C CA . GLY A 1 83 ? -8.204 -11.858 -16.910 1.00 57.25 83 GLY A CA 1
ATOM 687 C C . GLY A 1 83 ? -9.563 -12.397 -17.319 1.00 57.25 83 GLY A C 1
ATOM 688 O O . GLY A 1 83 ? -9.763 -13.624 -17.163 1.00 57.25 83 GLY A O 1
#

Foldseek 3Di:
DDQWDWDFPDFDDDATKTKIWTWDDDDPDDVVVVCVVVVHGDPWFKTATDDIDMDNDPPPDDDDDDWDDPPDPRMTGDDDPDD
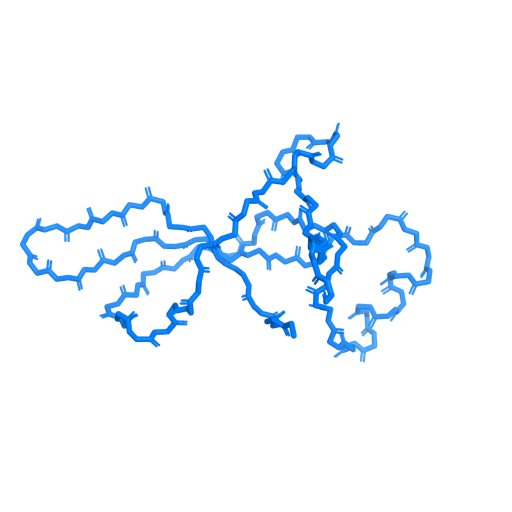
pLDDT: mean 88.99, std 6.12, range [57.25, 95.5]

InterPro domains:
  IPR024593 Domain of unknown function DUF3444 [PF11926] (1-8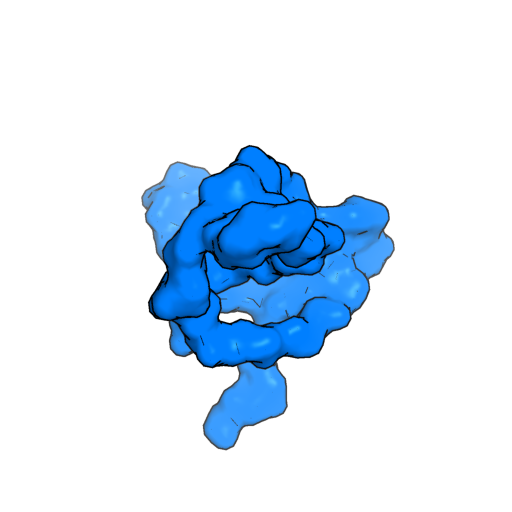3)

Sequence (83 aa):
MPRFYAQIKKVMSPGFNLQITWLEAHPDDHDDFEWVKEGLPVACGKFKYGKSQYSDKRLMFSHPIDLEEGGQRDTYKIFPRKG

Radius of gyration: 14.02 Å; Cα contacts (8 Å, |Δi|>4): 130; chains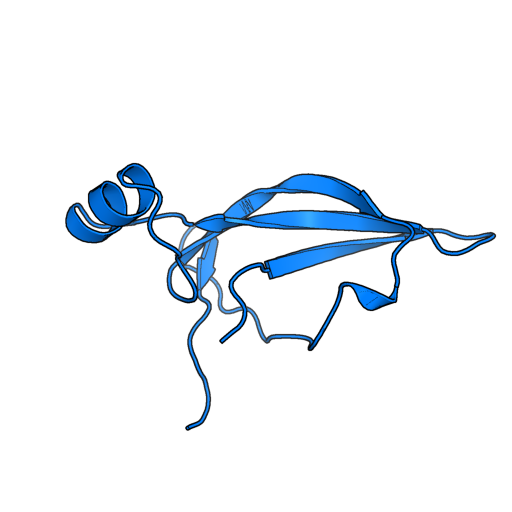: 1; bounding box: 32×26×38 Å

Mean predicted aligned error: 4.77 Å